Protein AF-A0A3P8E7Q3-F1 (afdb_monomer_lite)

pLDDT: mean 94.07, std 4.46, range [75.31, 98.44]

Foldseek 3Di:
DLQVVLQVVLVVLLVVCVVVVCNVFFDRKGFPDFPDWDWDDDPQKIKIWTWTQIPPQSWIKTFIWIQDPVGIDTPDDMDTDDDRPCQQVSDDPVVSRSGGGPPD

Radius of gyration: 13.64 Å; chains: 1; bounding box: 35×26×36 Å

Sequence (104 aa):
MKKKLGSFLAKALNQELESKGYGNTCLKQTLKKAIDVQELQVGNNTLYSVYAMLKPSNGLFTAEIFSTPSGLELSSGFSRWGWYGGQGDCVLDPPRPLCHCPGK

Secondary structure (DSSP, 8-state):
-HHHHHHHHHHHHHHHHHHTT-TTTSPPPEEEEEEEEEEEEETTEEEEEEEEEEETT--EEEEEEEEETTEEEE-S--EEES--GGGGTTSPTTTTTT---TT-

Structure (mmCIF, N/CA/C/O backbone):
data_AF-A0A3P8E7Q3-F1
#
_entry.id   AF-A0A3P8E7Q3-F1
#
loop_
_atom_site.group_PDB
_atom_site.id
_atom_site.type_symbol
_atom_site.label_atom_id
_atom_site.label_alt_id
_atom_site.label_comp_id
_atom_site.label_asym_id
_atom_site.label_entity_id
_atom_site.label_seq_id
_atom_site.pdbx_PDB_ins_code
_atom_site.Cartn_x
_atom_site.Cartn_y
_atom_site.Cartn_z
_atom_site.occupancy
_atom_site.B_iso_or_equiv
_atom_site.auth_seq_id
_atom_site.auth_comp_id
_atom_site.auth_asym_id
_atom_site.auth_atom_id
_atom_site.pdbx_PDB_model_num
ATOM 1 N N . MET A 1 1 ? -2.557 6.950 15.657 1.00 81.25 1 MET A N 1
ATOM 2 C CA . MET A 1 1 ? -3.272 5.880 14.925 1.00 81.25 1 MET A CA 1
ATOM 3 C C . MET A 1 1 ? -2.953 5.838 13.424 1.00 81.25 1 MET A C 1
ATOM 5 O O . MET A 1 1 ? -2.412 4.833 12.984 1.00 81.25 1 MET A O 1
ATOM 9 N N . LYS A 1 2 ? -3.171 6.915 12.642 1.00 92.50 2 LYS A N 1
ATOM 10 C CA . LYS A 1 2 ? -2.990 6.922 11.166 1.00 92.50 2 LYS A CA 1
ATOM 11 C C . LYS A 1 2 ? -1.650 6.348 10.657 1.00 92.50 2 LYS A C 1
ATOM 13 O O . LYS A 1 2 ? -1.635 5.538 9.739 1.00 92.50 2 LYS A O 1
ATOM 18 N N . LYS A 1 3 ? -0.522 6.694 11.297 1.00 95.88 3 LYS A N 1
ATOM 19 C CA . LYS A 1 3 ? 0.810 6.152 10.946 1.00 95.88 3 LYS A CA 1
ATOM 20 C C . LYS A 1 3 ? 0.913 4.631 11.144 1.00 95.88 3 LYS A C 1
ATOM 22 O O . LYS A 1 3 ? 1.519 3.967 10.316 1.00 95.88 3 LYS A O 1
ATOM 27 N N . LYS A 1 4 ? 0.308 4.077 12.205 1.00 96.69 4 LYS A N 1
ATOM 28 C CA . LYS A 1 4 ? 0.302 2.626 12.483 1.00 96.69 4 LYS A CA 1
ATOM 29 C C . LYS A 1 4 ? -0.426 1.872 11.369 1.00 96.69 4 LYS A C 1
ATOM 31 O O . LYS A 1 4 ? 0.120 0.914 10.837 1.00 96.69 4 LYS A O 1
ATOM 36 N N . LEU A 1 5 ? -1.603 2.361 10.984 1.00 97.50 5 LEU A N 1
ATOM 37 C CA . LEU A 1 5 ? -2.419 1.794 9.910 1.00 97.50 5 LEU A CA 1
ATOM 38 C C . LEU A 1 5 ? -1.736 1.899 8.540 1.00 97.50 5 LEU A C 1
ATOM 40 O O . LEU A 1 5 ? -1.648 0.908 7.825 1.00 97.50 5 LEU A O 1
ATOM 44 N N . GLY A 1 6 ? -1.159 3.058 8.205 1.00 97.69 6 GLY A N 1
ATOM 45 C CA . GLY A 1 6 ? -0.390 3.213 6.966 1.00 97.69 6 GLY A CA 1
ATOM 46 C C . GLY A 1 6 ? 0.846 2.304 6.903 1.00 97.69 6 GLY A C 1
ATOM 47 O O . GLY A 1 6 ? 1.156 1.752 5.850 1.00 97.69 6 GLY A O 1
ATOM 48 N N . SER A 1 7 ? 1.545 2.108 8.027 1.00 98.00 7 SER A N 1
ATOM 49 C CA . SER A 1 7 ? 2.676 1.174 8.100 1.00 98.00 7 SER A CA 1
ATOM 50 C C . SER A 1 7 ? 2.224 -0.280 7.984 1.00 98.00 7 SER A C 1
ATOM 52 O O . SER A 1 7 ? 2.909 -1.071 7.338 1.00 98.00 7 SER A O 1
ATOM 54 N N . PHE A 1 8 ? 1.083 -0.629 8.585 1.00 97.81 8 PHE A N 1
ATOM 55 C CA . PHE A 1 8 ? 0.482 -1.952 8.439 1.00 97.81 8 PHE A CA 1
ATOM 56 C C . PHE A 1 8 ? 0.114 -2.227 6.980 1.00 97.81 8 PHE A C 1
ATOM 58 O O . PHE A 1 8 ? 0.536 -3.250 6.454 1.00 97.81 8 PHE A O 1
ATOM 65 N N . LEU A 1 9 ? -0.555 -1.285 6.303 1.00 97.81 9 LEU A N 1
ATOM 66 C CA . LEU A 1 9 ? -0.875 -1.375 4.874 1.00 97.81 9 LEU A CA 1
ATOM 67 C C . LEU A 1 9 ? 0.383 -1.665 4.044 1.00 97.81 9 LEU A C 1
ATOM 69 O O . LEU A 1 9 ? 0.395 -2.608 3.260 1.00 97.81 9 LEU A O 1
ATOM 73 N N . ALA A 1 10 ? 1.463 -0.903 4.250 1.00 98.06 10 ALA A N 1
ATOM 74 C CA . ALA A 1 10 ? 2.712 -1.105 3.512 1.00 98.06 10 ALA A CA 1
ATOM 75 C C . ALA A 1 10 ? 3.332 -2.492 3.768 1.00 98.06 10 ALA A C 1
ATOM 77 O O . ALA A 1 10 ? 3.826 -3.133 2.842 1.00 98.06 10 ALA A O 1
ATOM 78 N N . LYS A 1 11 ? 3.298 -2.967 5.022 1.00 98.00 11 LYS A N 1
ATOM 79 C CA . LYS A 1 11 ? 3.792 -4.301 5.386 1.00 98.00 11 LYS A CA 1
ATOM 80 C C . LYS A 1 11 ? 2.949 -5.399 4.735 1.00 98.00 11 LYS A C 1
ATOM 82 O O . LYS A 1 11 ? 3.523 -6.297 4.130 1.00 98.00 11 LYS A O 1
ATOM 87 N N . ALA A 1 12 ? 1.627 -5.294 4.832 1.00 97.56 12 ALA A N 1
ATOM 88 C CA . ALA A 1 12 ? 0.694 -6.259 4.271 1.00 97.56 12 ALA A CA 1
ATOM 89 C C . ALA A 1 12 ? 0.816 -6.330 2.738 1.00 97.56 12 ALA A C 1
ATOM 91 O O . ALA A 1 12 ? 0.859 -7.423 2.189 1.00 97.56 12 ALA A O 1
ATOM 92 N N . LEU A 1 13 ? 0.992 -5.189 2.056 1.00 97.44 13 LEU A N 1
ATOM 93 C CA . LEU A 1 13 ? 1.237 -5.149 0.609 1.00 97.44 13 LEU A CA 1
ATOM 94 C C . LEU A 1 13 ? 2.499 -5.931 0.222 1.00 97.44 13 LEU A C 1
ATOM 96 O O . LEU A 1 13 ? 2.485 -6.706 -0.730 1.00 97.44 13 LEU A O 1
ATOM 100 N N . ASN A 1 14 ? 3.596 -5.738 0.958 1.00 97.88 14 ASN A N 1
ATOM 101 C CA . ASN A 1 14 ? 4.834 -6.468 0.688 1.00 97.88 14 ASN A CA 1
ATOM 102 C C . ASN A 1 14 ? 4.664 -7.973 0.913 1.00 97.88 14 ASN A C 1
ATOM 104 O O . ASN A 1 14 ? 5.162 -8.755 0.112 1.00 97.88 14 ASN A O 1
ATOM 108 N N . GLN A 1 15 ? 3.957 -8.366 1.976 1.00 97.00 15 GLN A N 1
ATOM 109 C CA . GLN A 1 15 ? 3.674 -9.772 2.275 1.00 97.00 15 GLN A CA 1
ATOM 110 C C . GLN A 1 15 ? 2.800 -10.418 1.194 1.00 97.00 15 GLN A C 1
ATOM 112 O O . GLN A 1 15 ? 3.066 -11.548 0.804 1.00 97.00 15 GLN A O 1
ATOM 117 N N . GLU A 1 16 ? 1.807 -9.694 0.674 1.00 95.50 16 GLU A N 1
ATOM 118 C CA . GLU A 1 16 ? 0.949 -10.133 -0.434 1.00 95.50 16 GLU A CA 1
ATOM 119 C C . GLU A 1 16 ? 1.742 -10.323 -1.739 1.00 95.50 16 GLU A C 1
ATOM 121 O O . GLU A 1 16 ? 1.547 -11.294 -2.466 1.00 95.50 16 GLU A O 1
ATOM 126 N N . LEU A 1 17 ? 2.657 -9.401 -2.058 1.00 95.88 17 LEU A N 1
ATOM 127 C CA . LEU A 1 17 ? 3.524 -9.537 -3.234 1.00 95.88 17 LEU A CA 1
ATOM 128 C C . LEU A 1 17 ? 4.512 -10.699 -3.069 1.00 95.88 17 LEU A C 1
ATOM 130 O O . LEU A 1 17 ? 4.766 -11.432 -4.022 1.00 95.88 17 LEU A O 1
ATOM 134 N N . GLU A 1 18 ? 5.054 -10.884 -1.867 1.00 96.38 18 GLU A N 1
ATOM 135 C CA . GLU A 1 18 ? 5.975 -11.973 -1.543 1.00 96.38 18 GLU A CA 1
ATOM 136 C C . GLU A 1 18 ? 5.290 -13.343 -1.599 1.00 96.38 18 GLU A C 1
ATOM 138 O O . GLU A 1 18 ? 5.817 -14.248 -2.245 1.00 96.38 18 GLU A O 1
ATOM 143 N N . SER A 1 19 ? 4.090 -13.483 -1.024 1.00 95.19 19 SER A N 1
ATOM 144 C CA . SER A 1 19 ? 3.318 -14.735 -1.045 1.00 95.19 19 SER A CA 1
ATOM 145 C C . SER A 1 19 ? 2.919 -15.165 -2.459 1.00 95.19 19 SER A C 1
ATOM 147 O O . SER A 1 19 ? 2.790 -16.357 -2.728 1.00 95.19 19 SER A O 1
ATOM 149 N N . LYS A 1 20 ? 2.792 -14.206 -3.384 1.00 93.56 20 LYS A N 1
ATOM 150 C CA . LYS A 1 20 ? 2.540 -14.446 -4.813 1.00 93.56 20 LYS A CA 1
ATOM 151 C C . LYS A 1 20 ? 3.810 -14.652 -5.649 1.00 93.56 20 LYS A C 1
ATOM 153 O O . LYS A 1 20 ? 3.721 -14.766 -6.867 1.00 93.56 20 LYS A O 1
ATOM 158 N N . GLY A 1 21 ? 4.987 -14.697 -5.024 1.00 95.38 21 GLY A N 1
ATOM 159 C CA . GLY A 1 21 ? 6.261 -14.960 -5.700 1.00 95.38 21 GLY A CA 1
ATOM 160 C C . GLY A 1 21 ? 6.949 -13.728 -6.299 1.00 95.38 21 GLY A C 1
ATOM 161 O O . GLY A 1 21 ? 7.978 -13.865 -6.954 1.00 95.38 21 GLY A O 1
ATOM 162 N N . TYR A 1 22 ? 6.447 -12.516 -6.044 1.00 95.50 22 TYR A N 1
ATOM 163 C CA . TYR A 1 22 ? 7.017 -11.268 -6.569 1.00 95.50 22 TYR A CA 1
ATOM 164 C C . TYR A 1 22 ? 7.970 -10.564 -5.596 1.00 95.50 22 TYR A C 1
ATOM 166 O O . TYR A 1 22 ? 8.418 -9.453 -5.875 1.00 95.50 22 TYR A O 1
ATOM 174 N N . GLY A 1 23 ? 8.315 -11.191 -4.467 1.00 92.50 23 GLY A N 1
ATOM 175 C CA . GLY A 1 23 ? 9.157 -10.587 -3.423 1.00 92.50 23 GLY A CA 1
ATOM 176 C C . GLY A 1 23 ? 10.558 -10.164 -3.892 1.00 92.50 23 GLY A C 1
ATOM 177 O O . GLY A 1 23 ? 11.118 -9.217 -3.346 1.00 92.50 23 GLY A O 1
ATOM 178 N N . ASN A 1 24 ? 11.092 -10.821 -4.929 1.00 93.50 24 ASN A N 1
ATOM 179 C CA . ASN A 1 24 ? 12.378 -10.479 -5.555 1.00 93.50 24 ASN A CA 1
ATOM 180 C C . ASN A 1 24 ? 12.230 -9.614 -6.820 1.00 93.50 24 ASN A C 1
ATOM 182 O O . ASN A 1 24 ? 13.214 -9.064 -7.308 1.00 93.50 24 ASN A O 1
ATOM 186 N N . THR A 1 25 ? 11.016 -9.504 -7.361 1.00 94.38 25 THR A N 1
ATOM 187 C CA . THR A 1 25 ? 10.720 -8.757 -8.593 1.00 94.38 25 THR A CA 1
ATOM 188 C C . THR A 1 25 ? 10.255 -7.337 -8.285 1.00 94.38 25 THR A C 1
ATOM 190 O O . THR A 1 25 ? 10.618 -6.402 -8.992 1.00 94.38 25 THR A O 1
ATOM 193 N N . CYS A 1 26 ? 9.474 -7.161 -7.218 1.00 95.75 26 CYS A N 1
ATOM 194 C CA . CYS A 1 26 ? 8.937 -5.877 -6.786 1.00 95.75 26 CYS A CA 1
ATOM 195 C C . CYS A 1 26 ? 9.752 -5.312 -5.619 1.00 95.75 26 CYS A C 1
ATOM 197 O O . CYS A 1 26 ? 10.029 -5.994 -4.634 1.00 95.75 26 CYS A O 1
ATOM 199 N N . LEU A 1 27 ? 10.081 -4.024 -5.683 1.00 96.75 27 LEU A N 1
ATOM 200 C CA . LEU A 1 27 ? 10.714 -3.308 -4.584 1.00 96.75 27 LEU A CA 1
ATOM 201 C C . LEU A 1 27 ? 9.761 -3.188 -3.393 1.00 96.75 27 LEU A C 1
ATOM 203 O O . LEU A 1 27 ? 8.622 -2.722 -3.529 1.00 96.75 27 LEU A O 1
ATOM 207 N N . LYS A 1 28 ? 10.280 -3.518 -2.204 1.00 97.31 28 LYS A N 1
ATOM 208 C CA . LYS A 1 28 ? 9.556 -3.370 -0.939 1.00 97.31 28 LYS A CA 1
ATOM 209 C C . LYS A 1 28 ? 9.095 -1.927 -0.751 1.00 97.31 28 LYS A C 1
ATOM 211 O O . LYS A 1 28 ? 9.890 -0.986 -0.767 1.00 97.31 28 LYS A O 1
ATOM 216 N N . GLN A 1 29 ? 7.797 -1.768 -0.539 1.00 97.50 29 GLN A N 1
ATOM 217 C CA . GLN A 1 29 ? 7.170 -0.491 -0.257 1.00 97.50 29 GLN A CA 1
ATOM 218 C C . GLN A 1 29 ? 7.240 -0.175 1.241 1.00 97.50 29 GLN A C 1
ATOM 220 O O . GLN A 1 29 ? 7.121 -1.048 2.099 1.00 97.50 29 GLN A O 1
ATOM 225 N N . THR A 1 30 ? 7.399 1.096 1.583 1.00 98.12 30 THR A N 1
ATOM 226 C CA . THR A 1 30 ? 7.335 1.587 2.965 1.00 98.12 30 THR A CA 1
ATOM 227 C C . THR A 1 30 ? 6.436 2.807 3.043 1.00 98.12 30 THR A C 1
ATOM 229 O O . THR A 1 30 ? 6.262 3.529 2.058 1.00 98.12 30 THR A O 1
ATOM 232 N N . LEU A 1 31 ? 5.857 3.057 4.218 1.00 98.44 31 LEU A N 1
ATOM 233 C CA . LEU A 1 31 ? 5.026 4.236 4.425 1.00 98.44 31 LEU A CA 1
ATOM 234 C C . LEU A 1 31 ? 5.859 5.507 4.215 1.00 98.44 31 LEU A C 1
ATOM 236 O O . LEU A 1 31 ? 6.816 5.764 4.948 1.00 98.44 31 LEU A O 1
ATOM 240 N N . LYS A 1 32 ? 5.449 6.335 3.252 1.00 97.94 32 LYS A N 1
ATOM 241 C CA . LYS A 1 32 ? 5.929 7.713 3.127 1.00 97.94 32 LYS A CA 1
ATOM 242 C C . LYS A 1 32 ? 5.042 8.652 3.936 1.00 97.94 32 LYS A C 1
ATOM 244 O O . LYS A 1 32 ? 5.547 9.432 4.739 1.00 97.94 32 LYS A O 1
ATOM 249 N N . LYS A 1 3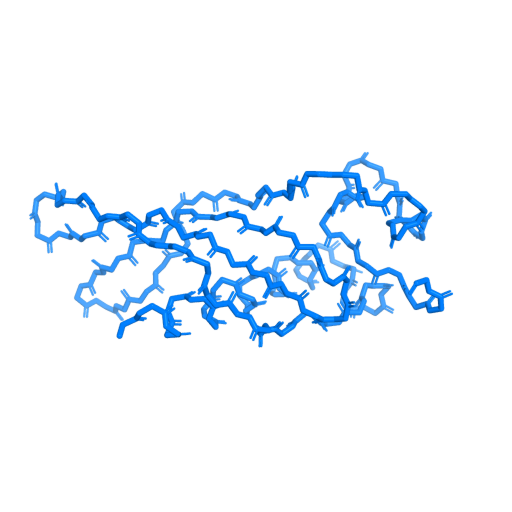3 ? 3.722 8.564 3.746 1.00 97.56 33 LYS A N 1
ATOM 250 C CA . LYS A 1 33 ? 2.739 9.410 4.435 1.00 97.56 33 LYS A CA 1
ATOM 251 C C . LYS A 1 33 ? 1.389 8.703 4.521 1.00 97.56 33 LYS A C 1
ATOM 253 O O . LYS A 1 33 ? 0.907 8.194 3.518 1.00 97.56 33 LYS A O 1
ATOM 258 N N . ALA A 1 34 ? 0.761 8.711 5.694 1.00 97.00 34 ALA A N 1
ATOM 259 C CA . ALA A 1 34 ? -0.659 8.380 5.805 1.00 97.00 34 ALA A CA 1
ATOM 260 C C . ALA A 1 34 ? -1.457 9.621 5.382 1.00 97.00 34 ALA A C 1
ATOM 262 O O . ALA A 1 34 ? -1.299 10.677 5.997 1.00 97.00 34 ALA A O 1
ATOM 263 N N . ILE A 1 35 ? -2.223 9.512 4.298 1.00 96.94 35 ILE A N 1
ATOM 264 C CA . ILE A 1 35 ? -2.987 10.622 3.720 1.00 96.94 35 ILE A CA 1
ATOM 265 C C . ILE A 1 35 ? -4.276 10.793 4.501 1.00 96.94 35 ILE A C 1
ATOM 267 O O . ILE A 1 35 ? -4.509 11.855 5.073 1.00 96.94 35 ILE A O 1
ATOM 271 N N . ASP A 1 36 ? -5.055 9.720 4.585 1.00 96.50 36 ASP A N 1
ATOM 272 C CA . ASP A 1 36 ? -6.291 9.717 5.339 1.00 96.50 36 ASP A CA 1
ATOM 273 C C . ASP A 1 36 ? -6.631 8.329 5.884 1.00 96.50 36 ASP A C 1
ATOM 275 O O . ASP A 1 36 ? -6.072 7.314 5.466 1.00 96.50 36 ASP A O 1
ATOM 279 N N . VAL A 1 37 ? -7.507 8.312 6.882 1.00 96.62 37 VAL A N 1
ATOM 280 C CA . VAL A 1 37 ? -8.076 7.108 7.473 1.00 96.62 37 VAL A CA 1
ATOM 281 C C . VAL A 1 37 ? -9.518 7.426 7.821 1.00 96.62 37 VAL A C 1
ATOM 283 O O . VAL A 1 37 ? -9.756 8.313 8.643 1.00 96.62 37 VAL A O 1
ATOM 286 N N . GLN A 1 38 ? -10.438 6.674 7.233 1.00 96.44 38 GLN A N 1
ATOM 287 C CA . GLN A 1 38 ? -11.845 6.682 7.609 1.00 96.44 38 GLN A CA 1
ATOM 288 C C . GLN A 1 38 ? -12.121 5.490 8.517 1.00 96.44 38 GLN A C 1
ATOM 290 O O . GLN A 1 38 ? -11.518 4.428 8.352 1.00 96.44 38 GLN A O 1
ATOM 295 N N . GLU A 1 39 ? -13.005 5.686 9.484 1.00 96.38 39 GLU A N 1
ATOM 296 C CA . GLU A 1 39 ? -13.327 4.708 10.514 1.00 96.38 39 GLU A CA 1
ATOM 297 C C . GLU A 1 39 ? -14.811 4.352 10.449 1.00 96.38 39 GLU A C 1
ATOM 299 O O . GLU A 1 39 ? -15.659 5.239 10.356 1.00 96.38 39 GLU A O 1
ATOM 304 N N . LEU A 1 40 ? -15.111 3.058 10.538 1.00 95.31 40 LEU A N 1
ATOM 305 C CA . LEU A 1 40 ? -16.460 2.531 10.674 1.00 95.31 40 LEU A CA 1
ATOM 306 C C . LEU A 1 40 ? -16.486 1.485 11.792 1.00 95.31 40 LEU A C 1
ATOM 308 O O . LEU A 1 40 ? -15.750 0.501 11.750 1.00 95.31 40 LEU A O 1
ATOM 312 N N . GLN A 1 41 ? -17.347 1.680 12.787 1.00 95.56 41 GLN A N 1
ATOM 313 C CA . GLN A 1 41 ? -17.555 0.693 13.847 1.00 95.56 41 GLN A CA 1
ATOM 314 C C . GLN A 1 41 ? -18.451 -0.445 13.346 1.00 95.56 41 GLN A C 1
ATOM 316 O O . GLN A 1 41 ? -19.515 -0.201 12.778 1.00 95.56 41 GLN A O 1
ATOM 321 N N . VAL A 1 42 ? -18.015 -1.690 13.553 1.00 90.56 42 VAL A N 1
ATOM 322 C CA . VAL A 1 42 ? -18.696 -2.913 13.104 1.00 90.56 42 VAL A CA 1
ATOM 323 C C . VAL A 1 42 ? -18.747 -3.899 14.274 1.00 90.56 42 VAL A C 1
ATOM 325 O O . VAL A 1 42 ? -17.840 -4.706 14.486 1.00 90.56 42 VAL A O 1
ATOM 328 N N . GLY A 1 43 ? -19.815 -3.815 15.072 1.00 89.44 43 GLY A N 1
ATOM 329 C CA . GLY A 1 43 ? -19.927 -4.570 16.322 1.00 89.44 43 GLY A CA 1
ATOM 330 C C . GLY A 1 43 ? -18.830 -4.167 17.312 1.00 89.44 43 GLY A C 1
ATOM 331 O O . GLY A 1 43 ? -18.703 -2.992 17.639 1.00 89.44 43 GLY A O 1
ATOM 332 N N . ASN A 1 44 ? -18.028 -5.139 17.758 1.00 89.38 44 ASN A N 1
ATOM 333 C CA . ASN A 1 44 ? -16.876 -4.907 18.645 1.00 89.38 44 ASN A CA 1
ATOM 334 C C . ASN A 1 44 ? -15.567 -4.611 17.894 1.00 89.38 44 ASN A C 1
ATOM 336 O O . ASN A 1 44 ? -14.526 -4.429 18.525 1.00 89.38 44 ASN A O 1
ATOM 340 N N . ASN A 1 45 ? -15.602 -4.615 16.562 1.00 92.94 45 ASN A N 1
ATOM 341 C CA . ASN A 1 45 ? -14.441 -4.373 15.719 1.00 92.94 45 ASN A CA 1
ATOM 342 C C . ASN A 1 45 ? -14.549 -3.000 15.062 1.00 92.94 45 ASN A C 1
ATOM 344 O O . ASN A 1 45 ? -15.631 -2.432 14.914 1.00 92.94 45 ASN A O 1
ATOM 348 N N . THR A 1 46 ? -13.417 -2.500 14.587 1.00 96.06 46 THR A N 1
ATOM 349 C CA . THR A 1 46 ? -13.366 -1.248 13.835 1.00 96.06 46 THR A CA 1
ATOM 350 C C . THR A 1 46 ? -12.780 -1.502 12.455 1.00 96.06 46 THR A C 1
ATOM 352 O O . THR A 1 46 ? -11.676 -2.031 12.341 1.00 96.06 46 THR A O 1
ATOM 355 N N . LEU A 1 47 ? -13.504 -1.128 11.404 1.00 96.69 47 LEU A N 1
ATOM 356 C CA . LEU A 1 47 ? -13.024 -1.160 10.029 1.00 96.69 47 LEU A CA 1
ATOM 357 C C . LEU A 1 47 ? -12.399 0.192 9.675 1.00 96.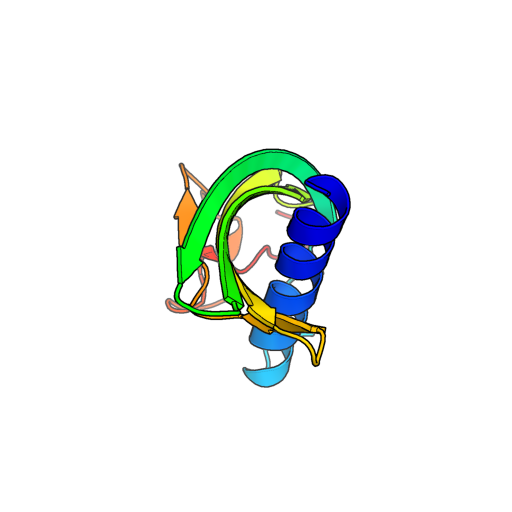69 47 LEU A C 1
ATOM 359 O O . LEU A 1 47 ? -13.032 1.240 9.802 1.00 96.69 47 LEU A O 1
ATOM 363 N N . TYR A 1 48 ? -11.162 0.162 9.196 1.00 97.12 48 TYR A N 1
ATOM 364 C CA . TYR A 1 48 ? -10.439 1.335 8.732 1.00 97.12 48 TYR A CA 1
ATOM 365 C C . TYR A 1 48 ? -10.268 1.300 7.219 1.00 97.12 48 TYR A C 1
ATOM 367 O O . TYR A 1 48 ? -9.593 0.414 6.704 1.00 97.12 48 TYR A O 1
ATOM 375 N N . SER A 1 49 ? -10.778 2.309 6.514 1.00 96.88 49 SER A N 1
ATOM 376 C CA . SER A 1 49 ? -10.392 2.573 5.122 1.00 96.88 49 SER A CA 1
ATOM 377 C C . SER A 1 49 ? -9.168 3.479 5.115 1.00 96.88 49 SER A C 1
ATOM 379 O O . SER A 1 49 ? -9.244 4.651 5.495 1.00 96.88 49 SER A O 1
ATOM 381 N N . VAL A 1 50 ? -8.016 2.933 4.733 1.00 97.81 50 VAL A N 1
ATOM 382 C CA . VAL A 1 50 ? -6.718 3.602 4.878 1.00 97.81 50 VAL A CA 1
ATOM 383 C C . VAL A 1 50 ? -6.213 4.057 3.522 1.00 97.81 50 VAL A C 1
ATOM 385 O O . VAL A 1 50 ? -6.100 3.252 2.608 1.00 97.81 50 VAL A O 1
ATOM 388 N N . TYR A 1 51 ? -5.838 5.330 3.427 1.00 97.50 51 TYR A N 1
ATOM 389 C CA . TYR A 1 51 ? -5.257 5.954 2.242 1.00 97.50 51 TYR A CA 1
ATOM 390 C C . TYR A 1 51 ? -3.821 6.365 2.572 1.00 97.50 51 TYR A C 1
ATOM 392 O O . TYR A 1 51 ? -3.583 7.213 3.439 1.00 97.50 51 TYR A O 1
ATOM 400 N N . ALA A 1 52 ? -2.834 5.774 1.903 1.00 97.94 52 ALA A N 1
ATOM 401 C CA . ALA A 1 52 ? -1.424 5.998 2.205 1.00 97.94 52 ALA A CA 1
ATOM 402 C C . ALA A 1 52 ? -0.585 6.189 0.941 1.00 97.94 52 ALA A C 1
ATOM 404 O O . ALA A 1 52 ? -0.732 5.475 -0.042 1.00 97.94 52 ALA A O 1
ATOM 405 N N . MET A 1 53 ? 0.355 7.129 0.996 1.00 98.00 53 MET A N 1
ATOM 406 C CA . MET A 1 53 ? 1.423 7.236 0.014 1.00 98.00 53 MET A CA 1
ATOM 407 C C . MET A 1 53 ? 2.581 6.335 0.436 1.00 98.00 53 MET A C 1
ATOM 409 O O . MET A 1 53 ? 3.095 6.461 1.557 1.00 98.00 53 MET A O 1
ATOM 413 N N . LEU A 1 54 ? 3.019 5.467 -0.471 1.00 98.06 54 LEU A N 1
ATOM 414 C CA . LEU A 1 54 ? 4.144 4.565 -0.253 1.00 98.06 54 LEU A CA 1
ATOM 415 C C . LEU A 1 54 ? 5.367 4.995 -1.066 1.00 98.06 54 LEU A C 1
ATOM 417 O O . LEU A 1 54 ? 5.250 5.642 -2.101 1.00 98.06 54 LEU A O 1
ATOM 421 N N . LYS A 1 55 ? 6.559 4.654 -0.581 1.00 96.94 55 LYS A N 1
ATOM 422 C CA . LYS A 1 55 ? 7.834 4.824 -1.293 1.00 96.94 55 LYS A CA 1
ATOM 423 C C . LYS A 1 55 ? 8.505 3.456 -1.470 1.00 96.94 55 LYS A C 1
ATOM 425 O O . LYS A 1 55 ? 8.337 2.619 -0.582 1.00 96.94 55 LYS A O 1
ATOM 430 N N . PRO A 1 56 ? 9.293 3.228 -2.533 1.00 95.62 56 PRO A N 1
ATOM 431 C CA . PRO A 1 56 ? 9.797 4.209 -3.511 1.00 95.62 56 PRO A CA 1
ATOM 432 C C . PRO A 1 56 ? 8.812 4.671 -4.597 1.00 95.62 56 PRO A C 1
ATOM 434 O O . PRO A 1 56 ? 9.040 5.723 -5.182 1.00 95.62 56 PRO A O 1
ATOM 437 N N . SER A 1 57 ? 7.691 3.977 -4.809 1.00 94.19 57 SER A N 1
ATOM 438 C CA . SER A 1 57 ? 6.785 4.262 -5.938 1.00 94.19 57 SER A CA 1
ATOM 439 C C . SER A 1 57 ? 6.171 5.668 -5.947 1.00 94.19 57 SER A C 1
ATOM 441 O O . SER A 1 57 ? 5.722 6.142 -6.989 1.00 94.19 57 SER A O 1
ATOM 443 N N . ASN A 1 58 ? 6.099 6.322 -4.780 1.00 94.94 58 ASN A N 1
ATOM 444 C CA . ASN A 1 58 ? 5.281 7.512 -4.529 1.00 94.94 58 ASN A CA 1
ATOM 445 C C . ASN A 1 58 ? 3.800 7.311 -4.901 1.00 94.94 58 ASN A C 1
ATOM 447 O O . ASN A 1 58 ? 3.060 8.284 -5.035 1.00 94.94 58 ASN A O 1
ATOM 451 N N . GLY A 1 59 ? 3.365 6.054 -5.040 1.00 95.19 59 GLY A N 1
ATOM 452 C CA . GLY A 1 59 ? 1.991 5.695 -5.349 1.00 95.19 59 GLY A CA 1
ATOM 453 C C . GLY A 1 59 ? 1.074 5.919 -4.154 1.00 95.19 59 GLY A C 1
ATOM 454 O O . GLY A 1 59 ? 1.486 5.780 -2.997 1.00 95.19 59 GLY A O 1
ATOM 455 N N . LEU A 1 60 ? -0.179 6.258 -4.449 1.00 97.00 60 LEU A N 1
ATOM 456 C CA . LEU A 1 60 ? -1.264 6.313 -3.479 1.00 97.00 60 LEU A CA 1
ATOM 457 C C . LEU A 1 60 ? -1.947 4.950 -3.433 1.00 97.00 60 LEU A C 1
ATOM 459 O O . LEU A 1 60 ? -2.406 4.455 -4.456 1.00 97.00 60 LEU A O 1
ATOM 463 N N . PHE A 1 61 ? -2.012 4.353 -2.253 1.00 97.56 61 PHE A N 1
ATOM 464 C CA . PHE A 1 61 ? -2.574 3.030 -2.030 1.00 97.56 61 PHE A CA 1
ATOM 465 C C . PHE A 1 61 ? -3.728 3.095 -1.046 1.00 97.56 61 PHE A C 1
ATOM 467 O O . PHE A 1 61 ? -3.702 3.888 -0.097 1.00 97.56 61 PHE A O 1
ATOM 474 N N . THR A 1 62 ? -4.701 2.215 -1.257 1.00 97.44 62 THR A N 1
ATOM 475 C CA . THR A 1 62 ? -5.798 1.984 -0.327 1.00 97.44 62 THR A CA 1
ATOM 476 C C . THR A 1 62 ? -5.958 0.519 0.002 1.00 97.44 62 THR A C 1
ATOM 478 O O . THR A 1 62 ? -5.719 -0.348 -0.839 1.00 97.44 62 THR A O 1
ATOM 481 N N . ALA A 1 63 ? -6.380 0.273 1.233 1.00 97.75 63 ALA A N 1
ATOM 482 C CA . ALA A 1 63 ? -6.811 -1.026 1.715 1.00 97.75 63 ALA A CA 1
ATOM 483 C C . ALA A 1 63 ? -7.769 -0.829 2.892 1.00 97.75 63 ALA A C 1
ATOM 485 O O . ALA A 1 63 ? -7.694 0.190 3.594 1.00 97.75 63 ALA A O 1
ATOM 486 N N . GLU A 1 64 ? -8.622 -1.819 3.130 1.00 97.38 64 GLU A N 1
ATOM 487 C CA . GLU A 1 64 ? -9.437 -1.873 4.338 1.00 97.38 64 GLU A CA 1
ATOM 488 C C . GLU A 1 64 ? -8.766 -2.772 5.376 1.00 97.38 64 GLU A C 1
ATOM 490 O O . GLU A 1 64 ? -8.293 -3.871 5.076 1.00 97.38 64 GLU A O 1
ATOM 495 N N . ILE A 1 65 ? -8.697 -2.288 6.612 1.00 97.06 65 ILE A N 1
ATOM 496 C CA . ILE A 1 65 ? -8.007 -2.949 7.718 1.00 97.06 65 ILE A CA 1
ATOM 497 C C . ILE A 1 65 ? -8.973 -3.052 8.890 1.00 97.06 65 ILE A C 1
ATOM 499 O O . ILE A 1 65 ? -9.434 -2.032 9.403 1.00 97.06 65 ILE A O 1
ATOM 503 N N . PHE A 1 66 ? -9.241 -4.270 9.346 1.00 96.25 66 PHE A N 1
ATOM 504 C CA . PHE A 1 66 ? -9.937 -4.489 10.603 1.00 96.25 66 PHE A CA 1
ATOM 505 C C . PHE A 1 66 ? -8.981 -4.313 11.776 1.00 96.25 66 PHE A C 1
ATOM 507 O O . PHE A 1 66 ? -7.854 -4.804 11.769 1.00 96.25 66 PHE A O 1
ATOM 514 N N . SER A 1 67 ? -9.457 -3.627 12.807 1.00 95.69 67 SER A N 1
ATOM 515 C CA . SER A 1 67 ? -8.906 -3.695 14.149 1.00 95.69 67 SER A CA 1
ATOM 516 C C . SER A 1 67 ? -9.819 -4.563 14.993 1.00 95.69 67 SER A C 1
ATOM 518 O O . SER A 1 67 ? -10.966 -4.202 15.263 1.00 95.69 67 SER A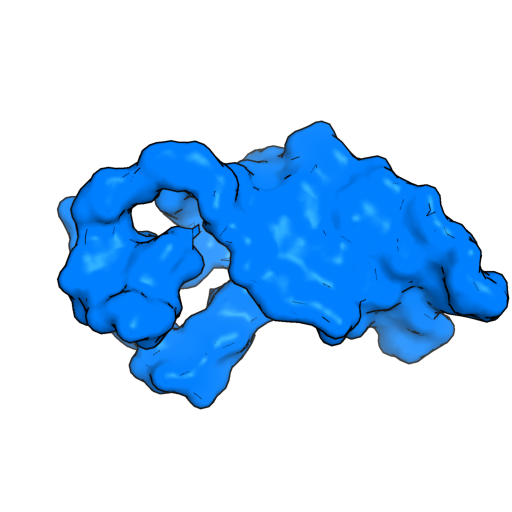 O 1
ATOM 520 N N . THR A 1 68 ? -9.282 -5.704 15.395 1.00 93.44 68 THR A N 1
ATOM 521 C CA . THR A 1 68 ? -9.906 -6.698 16.262 1.00 93.44 68 THR A CA 1
ATOM 522 C C . THR A 1 68 ? -9.173 -6.719 17.611 1.00 93.44 68 THR A C 1
ATOM 524 O O . THR A 1 68 ? -8.094 -6.128 17.749 1.00 93.44 68 THR A O 1
ATOM 527 N N . PRO A 1 69 ? -9.697 -7.429 18.625 1.00 91.00 69 PRO A N 1
ATOM 528 C CA . PRO A 1 69 ? -8.959 -7.661 19.866 1.00 91.00 69 PRO A CA 1
ATOM 529 C C . PRO A 1 69 ? -7.622 -8.404 19.671 1.00 91.00 69 PRO A C 1
ATOM 531 O O . PRO A 1 69 ? -6.710 -8.218 20.475 1.00 91.00 69 PRO A O 1
ATOM 534 N N . SER A 1 70 ? -7.484 -9.222 18.616 1.00 92.31 70 SER A N 1
ATOM 535 C CA . SER A 1 70 ? -6.248 -9.951 18.279 1.00 92.31 70 SER A CA 1
ATOM 536 C C . SER A 1 70 ? -5.209 -9.091 17.555 1.00 92.31 70 SER A C 1
ATOM 538 O O . SER A 1 70 ? -4.019 -9.412 17.595 1.00 92.31 70 SER A O 1
ATOM 540 N N . GLY A 1 71 ? -5.612 -7.989 16.917 1.00 94.38 71 GLY A N 1
ATOM 541 C CA . GLY A 1 71 ? -4.689 -7.076 16.254 1.00 94.38 71 GLY A CA 1
ATOM 542 C C . GLY A 1 71 ? -5.275 -6.387 15.028 1.00 94.38 71 GLY A C 1
ATOM 543 O O . GLY A 1 71 ? -6.462 -6.090 14.959 1.00 94.38 71 GLY A O 1
ATOM 544 N N . LEU A 1 72 ? -4.395 -6.063 14.079 1.00 96.06 72 LEU A N 1
ATOM 545 C CA . LEU A 1 72 ? -4.791 -5.516 12.785 1.00 96.06 72 LEU A CA 1
ATOM 546 C C . LEU A 1 72 ? -4.784 -6.633 11.749 1.00 96.06 72 LEU A C 1
ATOM 548 O O . LEU A 1 72 ? -3.794 -7.358 11.637 1.00 96.06 72 LEU A O 1
ATOM 552 N N . GLU A 1 73 ? -5.851 -6.718 10.970 1.00 95.31 73 GLU A N 1
ATOM 553 C CA . GLU A 1 73 ? -6.038 -7.720 9.928 1.00 95.31 73 GLU A CA 1
ATOM 554 C C . GLU A 1 73 ? -6.451 -7.028 8.630 1.00 95.31 73 GLU A C 1
ATOM 556 O O . GLU A 1 73 ? -7.200 -6.050 8.633 1.00 95.31 73 GLU A O 1
ATOM 561 N N . LEU A 1 74 ? -5.921 -7.502 7.506 1.00 95.19 74 LEU A N 1
ATOM 562 C CA . LEU A 1 74 ? -6.297 -6.984 6.199 1.00 95.19 74 LEU A CA 1
ATOM 563 C C . LEU A 1 74 ? -7.691 -7.526 5.847 1.00 95.19 74 LEU A C 1
ATOM 565 O O . LEU A 1 74 ? -7.872 -8.737 5.770 1.00 95.19 74 LEU A O 1
ATOM 569 N N . SER A 1 75 ? -8.665 -6.636 5.654 1.00 91.19 75 SER A N 1
ATOM 570 C CA . SER A 1 75 ? -10.048 -7.015 5.334 1.00 91.19 75 SER A CA 1
ATOM 571 C C . SER A 1 75 ? -10.266 -7.227 3.837 1.00 91.19 75 SER A C 1
ATOM 573 O O . SER A 1 75 ? -11.116 -8.021 3.443 1.00 91.19 75 SER A O 1
ATOM 575 N N . SER A 1 76 ? -9.541 -6.486 3.000 1.00 85.38 76 SER A N 1
ATOM 576 C CA . SER A 1 76 ? -9.689 -6.513 1.545 1.00 85.38 76 SER A CA 1
ATOM 577 C C . SER A 1 76 ? -8.346 -6.418 0.829 1.00 85.38 76 SER A C 1
ATOM 579 O O . SER A 1 76 ? -7.301 -6.221 1.443 1.00 85.38 76 SER A O 1
ATOM 581 N N . GLY A 1 77 ? -8.356 -6.594 -0.493 1.00 90.25 77 GLY A N 1
ATOM 582 C CA . GLY A 1 77 ? -7.163 -6.411 -1.314 1.00 90.25 77 GLY A CA 1
ATOM 583 C C . GLY A 1 77 ? -6.663 -4.962 -1.342 1.00 90.25 77 GLY A C 1
ATOM 584 O O . GLY A 1 77 ? -7.221 -4.048 -0.737 1.00 90.25 77 GLY A O 1
ATOM 585 N N . PHE A 1 78 ? -5.598 -4.738 -2.105 1.00 95.56 78 PHE A N 1
ATOM 586 C CA . PHE A 1 78 ? -5.016 -3.411 -2.287 1.00 95.56 78 PHE A CA 1
ATOM 587 C C . PHE A 1 78 ? -5.518 -2.780 -3.578 1.00 95.56 78 PHE A C 1
ATOM 589 O O . PHE A 1 78 ? -5.613 -3.445 -4.607 1.00 95.56 78 PHE A O 1
ATOM 596 N N . SER A 1 79 ? -5.743 -1.472 -3.550 1.00 95.38 79 SER A N 1
ATOM 597 C CA . SER A 1 79 ? -5.883 -0.663 -4.760 1.00 95.38 79 SER A CA 1
ATOM 598 C C . SER A 1 79 ? -4.783 0.385 -4.810 1.00 95.38 79 SER A C 1
ATOM 600 O O . SER A 1 79 ? -4.382 0.932 -3.781 1.00 95.38 79 SER A O 1
ATOM 602 N N . ARG A 1 80 ? -4.293 0.675 -6.015 1.00 94.88 80 ARG A N 1
ATOM 603 C CA . ARG A 1 80 ? -3.389 1.795 -6.271 1.00 94.88 80 ARG A CA 1
ATOM 604 C C . ARG A 1 80 ? -4.101 2.826 -7.130 1.00 94.88 80 ARG A C 1
ATOM 606 O O . ARG A 1 80 ? -4.708 2.482 -8.136 1.00 94.88 80 ARG A O 1
ATOM 613 N N . TRP A 1 81 ? -3.980 4.084 -6.736 1.00 93.38 81 TRP A N 1
ATOM 614 C CA . TRP A 1 81 ? -4.647 5.213 -7.363 1.00 93.38 81 TRP A CA 1
ATOM 615 C C . TRP A 1 81 ? -3.686 6.045 -8.205 1.00 93.38 81 TRP A C 1
AT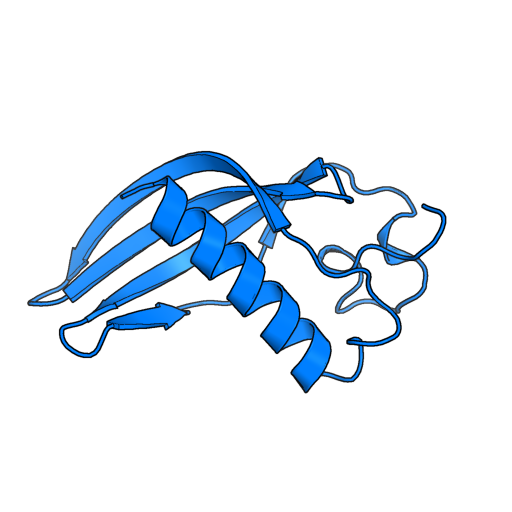OM 617 O O . TRP A 1 81 ? -2.511 6.214 -7.862 1.00 93.38 81 TRP A O 1
ATOM 627 N N . GLY A 1 82 ? -4.237 6.625 -9.271 1.00 89.12 82 GLY A N 1
ATOM 628 C CA . GLY A 1 82 ? -3.524 7.501 -10.193 1.00 89.12 82 GLY A CA 1
ATOM 629 C C . GLY A 1 82 ? -2.670 6.756 -11.219 1.00 89.12 82 GLY A C 1
ATOM 630 O O . GLY A 1 82 ? -2.599 5.528 -11.251 1.00 89.12 82 GLY A O 1
ATOM 631 N N . TRP A 1 83 ? -2.018 7.530 -12.085 1.00 87.06 83 TRP A N 1
ATOM 632 C CA . TRP A 1 83 ? -1.122 7.001 -13.107 1.00 87.06 83 TRP A CA 1
ATOM 633 C C . TRP A 1 83 ? 0.158 6.432 -12.481 1.00 87.06 83 TRP A C 1
ATOM 635 O O . TRP A 1 83 ? 0.824 7.108 -11.697 1.00 87.06 83 TRP A O 1
ATOM 645 N N . TYR A 1 84 ? 0.520 5.201 -12.848 1.00 89.38 84 TYR A N 1
ATOM 646 C CA . TYR A 1 84 ? 1.750 4.535 -12.398 1.00 89.38 84 TYR A CA 1
ATOM 647 C C . TYR A 1 84 ? 2.767 4.304 -13.525 1.00 89.38 84 TYR A C 1
ATOM 649 O O . TYR A 1 84 ? 3.880 3.857 -13.252 1.00 89.38 84 TYR A O 1
ATOM 657 N N . GLY A 1 85 ? 2.418 4.629 -14.775 1.00 89.69 85 GLY A N 1
ATOM 658 C CA . GLY A 1 85 ? 3.298 4.467 -15.932 1.00 89.69 85 GLY A CA 1
ATOM 659 C C . GLY A 1 85 ? 3.920 3.077 -16.014 1.00 89.69 85 GLY A C 1
ATOM 660 O O . GLY A 1 85 ? 3.282 2.077 -15.701 1.00 89.69 85 GLY A O 1
ATOM 661 N N . GLY A 1 86 ? 5.200 3.030 -16.377 1.00 91.81 86 GLY A N 1
ATOM 662 C CA .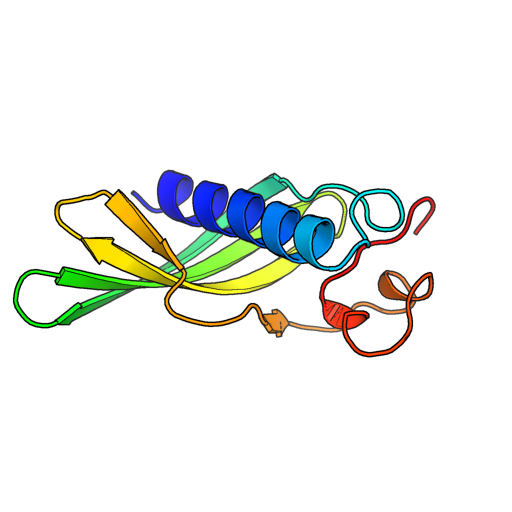 GLY A 1 86 ? 5.947 1.777 -16.473 1.00 91.81 86 GLY A CA 1
ATOM 663 C C . GLY A 1 86 ? 6.499 1.245 -15.148 1.00 91.81 86 GLY A C 1
ATOM 664 O O . GLY A 1 86 ? 7.370 0.374 -15.153 1.00 91.81 86 GLY A O 1
ATOM 665 N N . GLN A 1 87 ? 6.057 1.777 -14.001 1.00 93.62 87 GLN A N 1
ATOM 666 C CA . GLN A 1 87 ? 6.584 1.353 -12.702 1.00 93.62 87 GLN A CA 1
ATOM 667 C C . GLN A 1 87 ? 6.257 -0.103 -12.366 1.00 93.62 87 GLN A C 1
ATOM 669 O O . GLN A 1 87 ? 6.940 -0.670 -11.527 1.00 93.62 87 GLN A O 1
ATOM 674 N N . GLY A 1 88 ? 5.249 -0.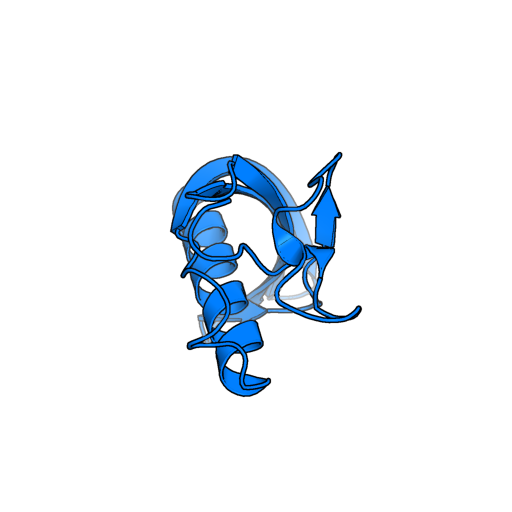705 -12.997 1.00 92.38 88 GLY A N 1
ATOM 675 C CA . GLY A 1 88 ? 4.874 -2.108 -12.800 1.00 92.38 88 GLY A CA 1
ATOM 676 C C . GLY A 1 88 ? 5.349 -3.057 -13.904 1.00 92.38 88 GLY A C 1
ATOM 677 O O . GLY A 1 88 ? 4.987 -4.227 -13.888 1.00 92.38 88 GLY A O 1
ATOM 678 N N . ASP A 1 89 ? 6.119 -2.591 -14.892 1.00 93.75 89 ASP A N 1
ATOM 679 C CA . ASP A 1 89 ? 6.279 -3.317 -16.163 1.00 93.75 89 ASP A CA 1
ATOM 680 C C . ASP A 1 89 ? 7.054 -4.640 -16.087 1.00 93.75 89 ASP A C 1
ATOM 682 O O . ASP A 1 89 ? 6.928 -5.460 -16.993 1.00 93.75 89 ASP A O 1
ATOM 686 N N . CYS A 1 90 ? 7.811 -4.868 -15.013 1.00 91.88 90 CYS A N 1
ATOM 687 C CA . CYS A 1 90 ? 8.526 -6.117 -14.730 1.00 91.88 90 CYS A CA 1
ATOM 688 C C . CYS A 1 90 ? 7.604 -7.298 -14.388 1.00 91.88 90 CYS A C 1
ATOM 690 O O . CYS A 1 90 ? 8.083 -8.422 -14.246 1.00 91.88 90 CYS A O 1
ATOM 692 N N . VAL A 1 91 ? 6.298 -7.059 -14.248 1.00 91.19 91 VAL A N 1
ATOM 693 C CA . VAL A 1 91 ? 5.279 -8.089 -14.043 1.00 91.19 91 VAL A CA 1
ATOM 694 C C . VAL A 1 91 ? 4.114 -7.904 -15.021 1.00 91.19 91 VAL A C 1
ATOM 696 O O . VAL A 1 91 ? 3.857 -6.802 -15.523 1.00 91.19 91 VAL A O 1
ATOM 699 N N . LEU A 1 92 ? 3.397 -8.999 -15.282 1.00 87.38 92 LEU A N 1
ATOM 700 C CA . LEU A 1 92 ? 2.115 -8.974 -15.986 1.00 87.38 92 LEU A CA 1
ATOM 701 C C . LEU A 1 92 ? 0.992 -8.517 -15.044 1.00 87.38 92 LEU A C 1
ATOM 703 O O . LEU A 1 92 ? 1.189 -8.366 -13.838 1.00 87.38 92 LEU A O 1
ATOM 707 N N . ASP A 1 93 ? -0.177 -8.242 -15.611 1.00 80.56 93 ASP A N 1
ATOM 708 C CA . ASP A 1 93 ? -1.361 -7.863 -14.848 1.00 80.56 93 ASP A CA 1
ATOM 709 C C . ASP A 1 93 ? -2.218 -9.096 -14.507 1.00 80.56 93 ASP A C 1
ATOM 711 O O . ASP A 1 93 ? -2.522 -9.867 -15.423 1.00 80.56 93 ASP A O 1
ATOM 715 N N . PRO A 1 94 ? -2.636 -9.288 -13.238 1.00 75.31 94 PRO A N 1
ATOM 716 C CA . PRO A 1 94 ? -2.072 -8.710 -12.002 1.00 75.31 94 PRO A CA 1
ATOM 717 C C . PRO A 1 94 ? -0.682 -9.301 -11.685 1.00 75.31 94 PRO A C 1
ATOM 719 O O . PRO A 1 94 ? -0.403 -10.418 -12.125 1.00 75.31 94 PRO A O 1
ATOM 722 N N . PRO A 1 95 ? 0.207 -8.615 -10.917 1.00 83.62 95 PRO A N 1
ATOM 723 C CA . PRO A 1 95 ? -0.002 -7.515 -9.959 1.00 83.62 95 PRO A CA 1
ATOM 724 C C . PRO A 1 95 ? 0.542 -6.144 -10.418 1.00 83.62 95 PRO A C 1
ATOM 726 O O . PRO A 1 95 ? 0.972 -5.331 -9.592 1.00 83.62 95 PRO A O 1
ATOM 729 N N . ARG A 1 96 ? 0.559 -5.877 -11.725 1.00 85.12 96 ARG A N 1
ATOM 730 C CA . ARG A 1 96 ? 1.157 -4.679 -12.338 1.00 85.12 96 ARG A CA 1
ATOM 731 C C . ARG A 1 96 ? 0.832 -3.325 -11.679 1.00 85.12 96 ARG A C 1
ATOM 733 O O . ARG A 1 96 ? 1.775 -2.548 -11.535 1.00 85.12 96 ARG A O 1
ATOM 740 N N . PRO A 1 97 ? -0.392 -2.994 -11.214 1.00 90.81 97 PRO A N 1
ATOM 741 C CA . PRO A 1 97 ? -0.575 -1.714 -10.530 1.00 90.81 97 PRO A CA 1
ATOM 742 C C . PRO A 1 97 ? 0.122 -1.687 -9.159 1.00 90.81 97 PRO A C 1
ATOM 744 O O . PRO A 1 97 ? 0.611 -0.646 -8.731 1.00 90.81 97 PRO A O 1
ATOM 747 N N . LEU A 1 98 ? 0.224 -2.816 -8.461 1.00 94.88 98 LEU A N 1
ATOM 748 C CA . LEU A 1 98 ? 0.735 -2.877 -7.089 1.00 94.88 98 LEU A CA 1
ATOM 749 C C . LEU A 1 98 ? 2.261 -2.979 -7.012 1.00 94.88 98 LEU A C 1
ATOM 751 O O . LEU A 1 98 ? 2.873 -2.450 -6.081 1.00 94.88 98 LEU A O 1
ATOM 755 N N . CYS A 1 99 ? 2.872 -3.645 -7.988 1.00 94.56 99 CYS A N 1
ATOM 756 C CA . CYS A 1 99 ? 4.315 -3.796 -8.073 1.00 94.56 99 CYS A CA 1
ATOM 757 C C . CYS A 1 99 ? 5.000 -2.462 -8.401 1.00 94.56 99 CYS A C 1
ATOM 759 O O . CYS A 1 99 ? 4.511 -1.660 -9.197 1.00 94.56 99 CYS A O 1
ATOM 761 N N . HIS A 1 100 ? 6.172 -2.243 -7.812 1.00 96.12 100 HIS A N 1
ATOM 762 C CA . HIS A 1 100 ? 7.094 -1.210 -8.262 1.00 96.12 100 HIS A CA 1
ATOM 763 C C . HIS A 1 100 ? 8.434 -1.858 -8.589 1.00 96.12 100 HIS A C 1
ATOM 765 O O . HIS A 1 100 ? 9.076 -2.442 -7.718 1.00 96.12 100 HIS A O 1
ATOM 771 N N . CYS A 1 101 ? 8.824 -1.783 -9.849 1.00 93.88 101 CYS A N 1
ATOM 772 C CA . CYS A 1 101 ? 9.967 -2.475 -10.406 1.00 93.88 101 CYS A CA 1
ATOM 773 C C . CYS A 1 101 ? 11.281 -1.759 -10.081 1.00 93.88 101 CYS A C 1
ATOM 775 O O . CYS A 1 101 ? 11.320 -0.527 -10.057 1.00 93.88 101 CYS A O 1
ATOM 777 N N . PRO A 1 102 ? 12.379 -2.505 -9.886 1.00 92.12 102 PRO A N 1
ATOM 778 C CA . PRO A 1 102 ? 13.713 -1.932 -9.800 1.00 92.12 102 PRO A CA 1
ATOM 779 C C . PRO A 1 102 ? 14.047 -1.065 -11.022 1.00 92.12 102 PRO A C 1
ATOM 781 O O . PRO A 1 102 ? 13.787 -1.458 -12.158 1.00 92.12 102 PRO A O 1
ATOM 784 N N . GLY A 1 103 ? 14.648 0.104 -10.787 1.00 85.50 103 GLY A N 1
ATOM 785 C CA . GLY A 1 103 ? 15.094 1.008 -11.856 1.00 85.50 103 GLY A CA 1
ATOM 786 C C . GLY A 1 103 ? 13.983 1.809 -12.548 1.00 85.50 103 GLY A C 1
ATOM 787 O O . GLY A 1 103 ? 14.210 2.319 -13.646 1.00 85.50 103 GLY A O 1
ATOM 788 N N . LYS A 1 104 ? 12.797 1.909 -11.938 1.00 79.12 104 LYS A N 1
ATOM 789 C CA . LYS A 1 104 ? 11.656 2.706 -12.414 1.00 79.12 104 LYS A CA 1
ATOM 790 C C . LYS A 1 104 ? 11.241 3.786 -11.419 1.00 79.12 104 LYS A C 1
ATOM 792 O O . LYS A 1 104 ? 11.697 3.738 -10.257 1.00 79.12 104 LYS A O 1
#

Organism: Heligmosomoides polygyrus (NCBI:txid6339)